Protein AF-A0A9E3K6R6-F1 (afdb_monomer_lite)

pLDDT: mean 87.04, std 13.28, range [46.56, 97.06]

Radius of gyration: 20.6 Å; chains: 1; bounding box: 33×49×64 Å

Structure (mmCIF, N/CA/C/O backbone):
data_AF-A0A9E3K6R6-F1
#
_entry.id   AF-A0A9E3K6R6-F1
#
loop_
_atom_site.group_PDB
_atom_site.id
_atom_site.type_symbol
_atom_site.label_atom_id
_atom_site.label_alt_id
_atom_site.label_comp_id
_atom_site.label_asym_id
_atom_site.label_entity_id
_atom_site.label_seq_id
_atom_site.pdbx_PDB_ins_code
_atom_site.Cartn_x
_atom_site.Cartn_y
_atom_site.Cartn_z
_atom_site.occupancy
_atom_site.B_iso_or_equiv
_atom_site.auth_seq_id
_atom_site.auth_comp_id
_atom_site.auth_asym_id
_atom_site.auth_atom_id
_atom_site.pdbx_PDB_model_num
ATOM 1 N N . LEU A 1 1 ? 10.003 2.976 -7.810 1.00 60.22 1 LEU A N 1
ATOM 2 C CA . LEU A 1 1 ? 8.873 2.953 -6.842 1.00 60.22 1 LEU A CA 1
ATOM 3 C C . LEU A 1 1 ? 8.741 1.527 -6.305 1.00 60.22 1 LEU A C 1
ATOM 5 O O . LEU A 1 1 ? 7.992 0.747 -6.867 1.00 60.22 1 LEU A O 1
ATOM 9 N N . HIS A 1 2 ? 9.537 1.153 -5.296 1.00 71.81 2 HIS A N 1
ATOM 10 C CA . HIS A 1 2 ? 9.655 -0.260 -4.868 1.00 71.81 2 HIS A CA 1
ATOM 11 C C . HIS A 1 2 ? 9.383 -0.490 -3.378 1.00 71.81 2 HIS A C 1
ATOM 13 O O . HIS A 1 2 ? 9.369 -1.624 -2.916 1.00 71.81 2 HIS A O 1
ATOM 19 N N . SER A 1 3 ? 9.137 0.579 -2.618 1.00 88.88 3 SER A N 1
ATOM 20 C CA . SER A 1 3 ? 8.799 0.479 -1.201 1.00 88.88 3 SER A CA 1
ATOM 21 C C . SER A 1 3 ? 7.284 0.310 -1.028 1.00 88.88 3 SER A C 1
ATOM 23 O O . SER A 1 3 ? 6.529 1.124 -1.578 1.00 88.88 3 SER A O 1
ATOM 25 N N . PRO A 1 4 ? 6.815 -0.665 -0.229 1.00 93.56 4 PRO A N 1
ATOM 26 C CA . PRO A 1 4 ? 5.389 -0.848 0.018 1.00 93.56 4 PRO A CA 1
ATOM 27 C C . PRO A 1 4 ? 4.823 0.340 0.809 1.00 93.56 4 PRO A C 1
ATOM 29 O O . PRO A 1 4 ? 3.693 0.755 0.579 1.00 93.56 4 PRO A O 1
ATOM 32 N N . PHE A 1 5 ? 5.639 0.966 1.662 1.00 95.00 5 PHE A N 1
ATOM 33 C CA . PHE A 1 5 ? 5.289 2.158 2.439 1.00 95.00 5 PHE A CA 1
ATOM 34 C C . PHE A 1 5 ? 5.016 3.371 1.542 1.00 95.00 5 PHE A C 1
ATOM 36 O O . PHE A 1 5 ? 3.971 4.009 1.631 1.00 95.00 5 PHE A O 1
ATOM 43 N N . GLY A 1 6 ? 5.927 3.656 0.609 1.00 93.00 6 GLY A N 1
ATOM 44 C CA . GLY A 1 6 ? 5.733 4.756 -0.337 1.00 93.00 6 GLY A CA 1
ATOM 45 C C . GLY A 1 6 ? 4.550 4.501 -1.271 1.00 93.00 6 GLY A C 1
ATOM 46 O O . GLY A 1 6 ? 3.771 5.407 -1.552 1.00 93.00 6 GLY A O 1
ATOM 47 N N . THR A 1 7 ? 4.378 3.253 -1.711 1.00 94.00 7 THR A N 1
ATOM 48 C CA . THR A 1 7 ? 3.307 2.883 -2.646 1.00 94.00 7 THR A CA 1
ATOM 49 C C . THR A 1 7 ? 1.930 2.960 -1.987 1.00 94.00 7 THR A C 1
ATOM 51 O O . THR A 1 7 ? 0.985 3.451 -2.605 1.00 94.00 7 THR A O 1
ATOM 54 N N . VAL A 1 8 ? 1.803 2.560 -0.714 1.00 95.88 8 VAL A N 1
ATOM 55 C CA . VAL A 1 8 ? 0.530 2.698 0.004 1.00 95.88 8 VAL A CA 1
ATOM 56 C C . VAL A 1 8 ? 0.166 4.171 0.215 1.00 95.88 8 VAL A C 1
ATOM 58 O O . VAL A 1 8 ? -0.990 4.527 0.009 1.00 95.88 8 VAL A O 1
ATOM 61 N N . ILE A 1 9 ? 1.130 5.052 0.509 1.00 94.75 9 ILE A N 1
ATOM 62 C CA . ILE A 1 9 ? 0.885 6.505 0.578 1.00 94.75 9 ILE A CA 1
ATOM 63 C C . ILE A 1 9 ? 0.487 7.047 -0.797 1.00 94.75 9 ILE A C 1
ATOM 65 O O . ILE A 1 9 ? -0.503 7.760 -0.910 1.00 94.75 9 ILE A O 1
ATOM 69 N N . LEU A 1 10 ? 1.191 6.662 -1.863 1.00 94.62 10 LEU A N 1
ATOM 70 C CA . LEU A 1 10 ? 0.873 7.106 -3.223 1.00 94.62 10 LEU A CA 1
ATOM 71 C C . LEU A 1 10 ? -0.548 6.704 -3.655 1.00 94.62 10 LEU A C 1
ATOM 73 O O . LEU A 1 10 ? -1.159 7.386 -4.476 1.00 94.62 10 LEU A O 1
ATOM 77 N N . SER A 1 11 ? -1.112 5.643 -3.071 1.00 95.06 11 SER A N 1
ATOM 78 C CA . SER A 1 11 ? -2.498 5.242 -3.326 1.00 95.06 11 SER A CA 1
ATOM 79 C C . SER A 1 11 ? -3.530 6.286 -2.867 1.00 95.06 11 SER A C 1
ATOM 81 O O . SER A 1 11 ? -4.632 6.318 -3.411 1.00 95.06 11 SER A O 1
ATOM 83 N N . THR A 1 12 ? -3.193 7.203 -1.955 1.00 93.25 12 THR A N 1
ATOM 84 C CA . THR A 1 12 ? -4.097 8.300 -1.554 1.00 93.25 12 THR A CA 1
ATOM 85 C C . THR A 1 12 ? -4.053 9.490 -2.513 1.00 93.25 12 THR A C 1
ATOM 87 O O . THR A 1 12 ? -4.923 10.360 -2.469 1.00 93.25 12 THR A O 1
ATOM 90 N N . VAL A 1 13 ? -3.069 9.526 -3.414 1.00 93.38 13 VAL A N 1
ATOM 91 C CA . VAL A 1 13 ? -2.852 10.639 -4.338 1.00 93.38 13 VAL A CA 1
ATOM 92 C C . VAL A 1 13 ? -3.789 10.517 -5.552 1.00 93.38 13 VAL A C 1
ATOM 94 O O . VAL A 1 13 ? -3.904 9.432 -6.137 1.00 93.38 13 VAL A O 1
ATOM 97 N N . PRO A 1 14 ? -4.447 11.612 -5.988 1.00 94.12 14 PRO A N 1
ATOM 98 C CA . PRO A 1 14 ? -5.305 11.597 -7.171 1.00 94.12 14 PRO A CA 1
ATOM 99 C C . PRO A 1 14 ? -4.563 11.168 -8.441 1.00 94.12 14 PRO A C 1
ATOM 101 O O . PRO A 1 14 ? -3.421 11.569 -8.671 1.00 94.12 14 PRO A O 1
ATOM 104 N N . ARG A 1 15 ? -5.241 10.416 -9.318 1.00 94.81 15 ARG A N 1
ATOM 105 C CA . ARG A 1 15 ? -4.668 9.839 -10.552 1.00 94.81 15 ARG A CA 1
ATOM 106 C C . ARG A 1 15 ? -3.932 10.866 -11.423 1.00 94.81 15 ARG A C 1
ATOM 108 O O . ARG A 1 15 ? -2.838 10.585 -11.904 1.00 94.81 15 ARG A O 1
ATOM 115 N N . GLU A 1 16 ? -4.484 12.070 -11.567 1.00 95.44 16 GLU A N 1
ATOM 116 C CA . GLU A 1 16 ? -3.856 13.162 -12.327 1.00 95.44 16 GLU A CA 1
ATOM 117 C C . GLU A 1 16 ? -2.540 13.653 -11.710 1.00 95.44 16 GLU A C 1
ATOM 119 O O . GLU A 1 16 ? -1.590 13.976 -12.422 1.00 95.44 16 GLU A O 1
ATOM 124 N N . GLN A 1 17 ? -2.451 13.678 -10.379 1.00 95.69 17 GLN A N 1
ATOM 125 C CA . GLN A 1 17 ? -1.218 14.042 -9.683 1.00 95.69 17 GLN A CA 1
ATOM 126 C C . GLN A 1 17 ? -0.181 12.919 -9.789 1.00 95.69 17 GLN A C 1
ATOM 128 O O . GLN A 1 17 ? 0.979 13.199 -10.084 1.00 95.69 17 GLN A O 1
ATOM 133 N N . VAL A 1 18 ? -0.600 11.653 -9.661 1.00 95.31 18 VAL A N 1
ATOM 134 C CA . VAL A 1 18 ? 0.278 10.491 -9.891 1.00 95.31 18 VAL A CA 1
ATOM 135 C C . VAL A 1 18 ? 0.874 10.532 -11.299 1.00 95.31 18 VAL A C 1
ATOM 137 O O . VAL A 1 18 ? 2.078 10.345 -11.454 1.00 95.31 18 VAL A O 1
ATOM 140 N N . ARG A 1 19 ? 0.074 10.853 -12.326 1.00 95.56 19 ARG A N 1
ATOM 141 C CA . ARG A 1 19 ? 0.557 10.980 -13.711 1.00 95.56 19 ARG A CA 1
ATOM 142 C C . ARG A 1 19 ? 1.674 12.018 -13.838 1.00 95.56 19 ARG A C 1
ATOM 144 O O . ARG A 1 19 ? 2.703 11.735 -14.447 1.00 95.56 19 ARG A O 1
ATOM 151 N N . LYS A 1 20 ? 1.498 13.198 -13.233 1.00 95.56 20 LYS A N 1
ATOM 152 C CA . LYS A 1 20 ? 2.521 14.260 -13.220 1.00 95.56 20 LYS A CA 1
ATOM 153 C C . LYS A 1 20 ? 3.796 13.814 -12.501 1.00 95.56 20 LYS A C 1
ATOM 155 O O . LYS A 1 20 ? 4.890 14.067 -13.003 1.00 95.56 20 LYS A O 1
ATOM 160 N N . LEU A 1 21 ? 3.658 13.130 -11.363 1.00 93.81 21 LEU A N 1
ATOM 161 C CA . LEU A 1 21 ? 4.791 12.601 -10.598 1.00 93.81 21 LEU A CA 1
ATOM 162 C C . LEU A 1 21 ? 5.582 11.567 -11.403 1.00 93.81 21 LEU A C 1
ATOM 164 O O . LEU A 1 21 ? 6.801 11.677 -11.488 1.00 93.81 21 LEU A O 1
ATOM 168 N N . VAL A 1 22 ? 4.900 10.608 -12.035 1.00 93.88 22 VAL A N 1
ATOM 169 C CA . VAL A 1 22 ? 5.541 9.585 -12.877 1.00 93.88 22 VAL A CA 1
ATOM 170 C C . VAL A 1 22 ? 6.251 10.221 -14.065 1.00 93.88 22 VAL A C 1
ATOM 172 O O . VAL A 1 22 ? 7.390 9.867 -14.352 1.00 93.88 22 VAL A O 1
ATOM 175 N N . HIS A 1 23 ? 5.615 11.183 -14.737 1.00 94.44 23 HIS A N 1
ATOM 176 C CA . HIS A 1 23 ? 6.231 11.871 -15.868 1.00 94.44 23 HIS A CA 1
ATOM 177 C C . HIS A 1 23 ? 7.532 12.578 -15.468 1.00 94.44 23 HIS A C 1
ATOM 179 O O . HIS A 1 23 ? 8.556 12.390 -16.122 1.00 94.44 23 HIS A O 1
ATOM 185 N N . ARG A 1 24 ? 7.511 13.326 -14.358 1.00 94.12 24 ARG A N 1
ATOM 186 C CA . ARG A 1 24 ? 8.701 13.994 -13.820 1.00 94.12 24 ARG A CA 1
ATOM 187 C C . ARG A 1 24 ? 9.785 12.992 -13.412 1.00 94.12 24 ARG A C 1
ATOM 189 O O . ARG A 1 24 ? 10.930 13.152 -13.813 1.00 94.12 24 ARG A O 1
ATOM 196 N N . LEU A 1 25 ? 9.420 11.941 -12.676 1.00 90.94 25 LEU A N 1
ATOM 197 C CA . LEU A 1 25 ? 10.357 10.902 -12.234 1.00 90.94 25 LEU A CA 1
ATOM 198 C C . LEU A 1 25 ? 11.037 10.216 -13.428 1.00 90.94 25 LEU A C 1
ATOM 200 O O . LEU A 1 25 ? 12.249 10.025 -13.431 1.00 90.94 25 LEU A O 1
ATOM 204 N N . ASN A 1 26 ? 10.271 9.886 -14.468 1.00 93.88 26 ASN A N 1
ATOM 205 C CA . ASN A 1 26 ? 10.792 9.222 -15.660 1.00 93.88 26 ASN A CA 1
ATOM 206 C C . ASN A 1 26 ? 11.707 10.118 -16.502 1.00 93.88 26 ASN A C 1
ATOM 208 O O . ASN A 1 26 ? 12.590 9.590 -17.177 1.00 93.88 26 ASN A O 1
ATOM 212 N N . ALA A 1 27 ? 11.506 11.439 -16.477 1.00 94.12 27 ALA A N 1
ATOM 213 C CA . ALA A 1 27 ? 12.378 12.393 -17.161 1.00 94.12 27 ALA A CA 1
ATOM 214 C C . ALA A 1 27 ? 13.785 12.444 -16.535 1.00 94.12 27 ALA A C 1
ATOM 216 O O . ALA A 1 27 ? 14.761 12.663 -17.246 1.00 94.12 27 ALA A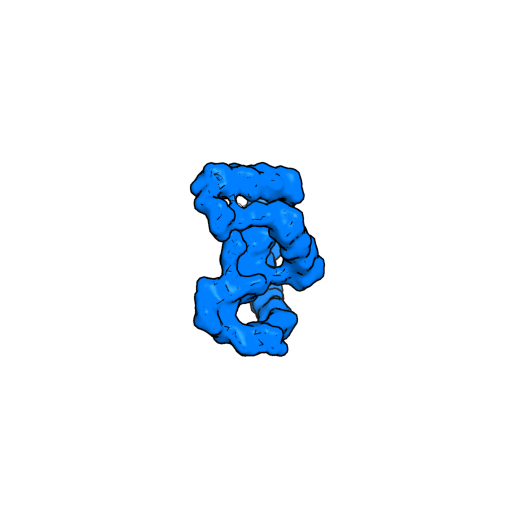 O 1
ATOM 217 N N . GLU A 1 28 ? 13.883 12.198 -15.226 1.00 92.19 28 GLU A N 1
ATOM 218 C CA . GLU A 1 28 ? 15.134 12.193 -14.454 1.00 92.19 28 GLU A CA 1
ATOM 219 C C . GLU A 1 28 ? 15.766 10.785 -14.344 1.00 92.19 28 GLU A C 1
ATOM 221 O O . GLU A 1 28 ? 16.867 10.638 -13.817 1.00 92.19 28 GLU A O 1
ATOM 226 N N . SER A 1 29 ? 15.089 9.739 -14.838 1.00 91.12 29 SER A N 1
ATOM 227 C CA . SER A 1 29 ? 15.489 8.334 -14.660 1.00 91.12 29 SER A CA 1
ATOM 228 C C . SER A 1 29 ? 16.115 7.712 -15.911 1.00 91.12 29 SER A C 1
ATOM 230 O O . SER A 1 29 ? 15.689 7.964 -17.045 1.00 91.12 29 SER A O 1
ATOM 232 N N . ALA A 1 30 ? 17.074 6.805 -15.691 1.00 91.81 30 ALA A N 1
ATOM 233 C CA . ALA A 1 30 ? 17.574 5.901 -16.725 1.00 91.81 30 ALA A CA 1
ATOM 234 C C . ALA A 1 30 ? 16.426 5.046 -17.308 1.00 91.81 30 ALA A C 1
ATOM 236 O O . ALA A 1 30 ? 15.473 4.754 -16.575 1.00 91.81 30 ALA A O 1
ATOM 237 N N . PRO A 1 31 ? 16.477 4.648 -18.595 1.00 88.56 31 PRO A N 1
ATOM 238 C CA . PRO A 1 31 ? 15.402 3.901 -19.253 1.00 88.56 31 PRO A CA 1
ATOM 239 C C . PRO A 1 31 ? 14.912 2.672 -18.477 1.00 88.56 31 PRO A C 1
ATOM 241 O O . PRO A 1 31 ? 13.710 2.429 -18.426 1.00 88.56 31 PRO A O 1
ATOM 244 N N . GLU A 1 32 ? 15.822 1.955 -17.824 1.00 89.12 32 GLU A N 1
ATOM 245 C CA . GLU A 1 32 ? 15.573 0.717 -17.079 1.00 89.12 32 GLU A CA 1
ATOM 246 C C . GLU A 1 32 ? 14.856 0.962 -15.742 1.00 89.12 32 GLU A C 1
ATOM 248 O O . GLU A 1 32 ? 14.233 0.059 -15.191 1.00 89.12 32 GLU A O 1
ATOM 253 N N . ALA A 1 33 ? 14.931 2.188 -15.218 1.00 86.12 33 ALA A N 1
ATOM 254 C CA . ALA A 1 33 ? 14.306 2.599 -13.962 1.00 86.12 33 ALA A CA 1
ATOM 255 C C . ALA A 1 33 ? 12.964 3.326 -14.168 1.00 86.12 33 ALA A C 1
ATOM 257 O O . ALA A 1 33 ? 12.340 3.766 -13.197 1.00 86.12 33 ALA A O 1
ATOM 258 N N . ARG A 1 34 ? 12.515 3.486 -15.421 1.00 90.94 34 ARG A N 1
ATOM 259 C CA . ARG A 1 34 ? 11.260 4.175 -15.735 1.00 90.94 34 ARG A CA 1
ATOM 260 C C . ARG A 1 34 ? 10.058 3.357 -15.281 1.00 90.94 34 ARG A C 1
ATOM 262 O O . ARG A 1 34 ? 10.003 2.142 -15.428 1.00 90.94 34 ARG A O 1
ATOM 269 N N . VAL A 1 35 ? 9.059 4.060 -14.764 1.00 89.94 35 VAL A N 1
ATOM 270 C CA . VAL A 1 35 ? 7.806 3.476 -14.288 1.00 89.94 35 VAL A CA 1
ATOM 271 C C . VAL A 1 35 ? 6.714 3.711 -15.323 1.00 89.94 35 VAL A C 1
ATOM 273 O O . VAL A 1 35 ? 6.446 4.851 -15.709 1.00 89.94 35 VAL A O 1
ATOM 276 N N . HIS A 1 36 ? 6.041 2.649 -15.755 1.00 92.56 36 HIS A N 1
ATOM 277 C CA . HIS A 1 36 ? 4.872 2.764 -16.621 1.00 92.56 36 HIS A CA 1
ATOM 278 C C . HIS A 1 36 ? 3.648 3.190 -15.806 1.00 92.56 36 HIS A C 1
ATOM 280 O O . HIS A 1 36 ? 3.286 2.566 -14.810 1.00 92.56 36 HIS A O 1
ATOM 286 N N . PHE A 1 37 ? 3.011 4.285 -16.225 1.00 93.62 37 PHE A N 1
ATOM 287 C CA . PHE A 1 37 ? 1.885 4.865 -15.494 1.00 93.62 37 PHE A CA 1
ATOM 288 C C . PHE A 1 37 ? 0.677 3.919 -15.413 1.00 93.62 37 PHE A C 1
ATOM 290 O O . PHE A 1 37 ? 0.057 3.828 -14.355 1.00 93.62 37 PHE A O 1
ATOM 297 N N . GLU A 1 38 ? 0.359 3.211 -16.500 1.00 94.94 38 GLU A N 1
ATOM 298 C CA . GLU A 1 38 ? -0.793 2.300 -16.534 1.00 94.94 38 GLU A CA 1
ATOM 299 C C . GLU A 1 38 ? -0.596 1.081 -15.620 1.00 94.94 38 GLU A C 1
ATOM 301 O O . GLU A 1 38 ? -1.519 0.689 -14.910 1.00 94.94 38 GLU A O 1
ATOM 306 N N . ASP A 1 39 ? 0.622 0.546 -15.527 1.00 93.88 39 ASP A N 1
ATOM 307 C CA . ASP A 1 39 ? 0.916 -0.551 -14.599 1.00 93.88 39 ASP A CA 1
ATOM 308 C C . ASP A 1 39 ? 0.842 -0.076 -13.145 1.00 93.88 39 ASP A C 1
ATOM 310 O O . ASP A 1 39 ? 0.237 -0.725 -12.288 1.00 93.88 39 ASP A O 1
ATOM 314 N N . LEU A 1 40 ? 1.412 1.104 -12.871 1.00 93.75 40 LEU A N 1
ATOM 315 C CA . LEU A 1 40 ? 1.401 1.686 -11.535 1.00 93.75 40 LEU A CA 1
ATOM 316 C C . LEU A 1 40 ? -0.027 1.923 -11.049 1.00 93.75 40 LEU A C 1
ATOM 318 O O . LEU A 1 40 ? -0.348 1.595 -9.912 1.00 93.75 40 LEU A O 1
ATOM 322 N N . ILE A 1 41 ? -0.887 2.510 -11.877 1.00 95.56 41 ILE A N 1
ATOM 323 C CA . ILE A 1 41 ? -2.225 2.883 -11.424 1.00 95.56 41 ILE A CA 1
ATOM 324 C C . ILE A 1 41 ? -3.120 1.663 -11.192 1.00 95.56 41 ILE A C 1
ATOM 326 O O . ILE A 1 41 ? -3.883 1.676 -10.229 1.00 95.56 41 ILE A O 1
ATOM 330 N N . ILE A 1 42 ? -2.959 0.590 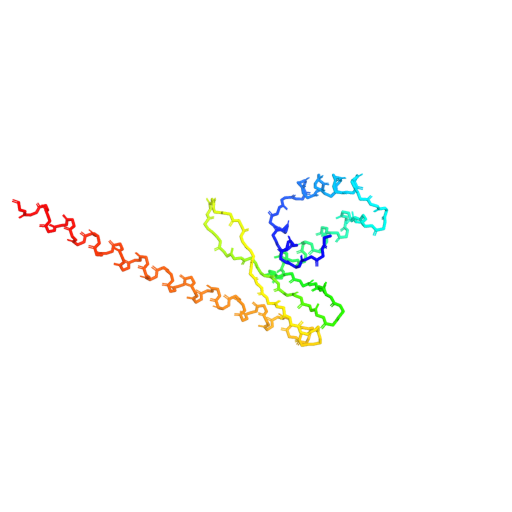-11.979 1.00 95.62 42 ILE A N 1
ATOM 331 C CA . ILE A 1 42 ? -3.605 -0.705 -11.720 1.00 95.62 42 ILE A CA 1
ATOM 332 C C . ILE A 1 42 ? -3.194 -1.232 -10.340 1.00 95.62 42 ILE A C 1
ATOM 334 O O . ILE A 1 42 ? -4.041 -1.690 -9.573 1.00 95.62 42 ILE A O 1
ATOM 338 N N . GLU A 1 43 ? -1.908 -1.148 -9.994 1.00 94.31 43 GLU A N 1
ATOM 339 C CA . GLU A 1 43 ? -1.434 -1.574 -8.676 1.00 94.31 43 GLU A CA 1
ATOM 340 C C . GLU A 1 43 ? -1.969 -0.677 -7.551 1.00 94.31 43 GLU A C 1
ATOM 342 O O . GLU A 1 43 ? -2.417 -1.179 -6.519 1.00 94.31 43 GLU A O 1
ATOM 347 N N . LEU A 1 44 ? -2.012 0.644 -7.750 1.00 95.94 44 LEU A N 1
ATOM 348 C CA . LEU A 1 44 ? -2.604 1.563 -6.773 1.00 95.94 44 LEU A CA 1
ATOM 349 C C . LEU A 1 44 ? -4.102 1.297 -6.562 1.00 95.94 44 LEU A C 1
ATOM 351 O O . LEU A 1 44 ? -4.570 1.372 -5.427 1.00 95.94 44 LEU A O 1
ATOM 355 N N . ASP A 1 45 ? -4.849 0.953 -7.612 1.00 96.12 45 ASP A N 1
ATOM 356 C CA . ASP A 1 45 ? -6.269 0.598 -7.511 1.00 96.12 45 ASP A CA 1
ATOM 357 C C . ASP A 1 45 ? -6.474 -0.706 -6.724 1.00 96.12 45 ASP A C 1
ATOM 359 O O . ASP A 1 45 ? -7.337 -0.770 -5.843 1.00 96.12 45 ASP A O 1
ATOM 363 N N . LYS A 1 46 ? -5.615 -1.714 -6.932 1.00 95.62 46 LYS A N 1
ATOM 364 C CA . LYS A 1 46 ? -5.602 -2.929 -6.098 1.00 95.62 46 LYS A CA 1
ATOM 365 C C . LYS A 1 46 ? -5.313 -2.600 -4.637 1.00 95.62 46 LYS A C 1
ATOM 367 O O . LYS A 1 46 ? -6.010 -3.097 -3.754 1.00 95.62 46 LYS A O 1
ATOM 372 N N . ILE A 1 47 ? -4.325 -1.742 -4.375 1.00 96.06 47 ILE A N 1
ATOM 373 C CA . ILE A 1 47 ? -3.969 -1.298 -3.020 1.00 96.06 47 ILE A CA 1
ATOM 374 C C . ILE A 1 47 ? -5.146 -0.587 -2.348 1.00 96.06 47 ILE A C 1
ATOM 376 O O . ILE A 1 47 ? -5.444 -0.895 -1.195 1.00 96.06 47 ILE A O 1
ATOM 380 N N . ARG A 1 48 ? -5.855 0.302 -3.058 1.00 94.62 48 ARG A N 1
ATOM 381 C CA . ARG A 1 48 ? -7.069 0.969 -2.550 1.00 94.62 48 ARG A CA 1
ATOM 382 C C . ARG A 1 48 ? -8.157 -0.038 -2.191 1.00 94.62 48 ARG A C 1
ATOM 384 O O . ARG A 1 48 ? -8.769 0.087 -1.136 1.00 94.62 48 ARG A O 1
ATOM 391 N N . SER A 1 49 ? -8.361 -1.049 -3.036 1.00 95.06 49 SER A N 1
ATOM 392 C CA . SER A 1 49 ? -9.373 -2.084 -2.815 1.00 95.06 49 SER A CA 1
ATOM 393 C C . SER A 1 49 ? -9.047 -2.994 -1.628 1.00 95.06 49 SER A C 1
ATOM 395 O O . SER A 1 49 ? -9.937 -3.301 -0.839 1.00 95.06 49 SER A O 1
ATOM 397 N N . ARG A 1 50 ? -7.797 -3.459 -1.495 1.00 94.94 50 ARG A N 1
ATOM 398 C CA . ARG A 1 50 ? -7.400 -4.411 -0.435 1.00 94.94 50 ARG A CA 1
ATOM 399 C C . ARG A 1 50 ? -6.965 -3.732 0.864 1.00 94.94 50 ARG A C 1
ATOM 401 O O . ARG A 1 50 ? -6.949 -4.357 1.925 1.00 94.94 50 ARG A O 1
ATOM 408 N N . GLY A 1 51 ? -6.594 -2.454 0.793 1.00 95.00 51 GLY A N 1
ATOM 409 C CA . GLY A 1 51 ? -6.175 -1.611 1.912 1.00 95.00 51 GLY A CA 1
ATOM 410 C C . GLY A 1 51 ? -4.757 -1.877 2.436 1.00 95.00 51 GLY A C 1
ATOM 411 O O . GLY A 1 51 ? -4.491 -1.584 3.603 1.00 95.00 51 GLY A O 1
ATOM 412 N N . TYR A 1 52 ? -3.881 -2.501 1.645 1.00 96.19 52 TYR A N 1
ATOM 413 C CA . TYR A 1 52 ? -2.453 -2.687 1.945 1.00 96.19 52 TYR A CA 1
ATOM 414 C C . TYR A 1 52 ? -1.628 -2.761 0.657 1.00 96.19 52 TYR A C 1
ATOM 416 O O . TYR A 1 52 ? -2.154 -3.075 -0.412 1.00 96.19 52 TYR A O 1
ATOM 424 N N . ALA A 1 53 ? -0.333 -2.486 0.772 1.00 95.88 53 ALA A N 1
ATOM 425 C CA . ALA A 1 53 ? 0.664 -2.699 -0.268 1.00 95.88 53 ALA A CA 1
ATOM 426 C C . ALA A 1 53 ? 1.634 -3.807 0.144 1.00 95.88 53 ALA A C 1
ATOM 428 O O . ALA A 1 53 ? 1.955 -3.945 1.326 1.00 95.88 53 ALA A O 1
ATOM 429 N N . LEU A 1 54 ? 2.112 -4.557 -0.845 1.00 94.38 54 LEU A N 1
ATOM 430 C CA . LEU A 1 54 ? 3.095 -5.621 -0.697 1.00 94.38 54 LEU A CA 1
ATOM 431 C C . LEU A 1 54 ? 4.184 -5.415 -1.748 1.00 94.38 54 LEU A C 1
ATOM 433 O O . LEU A 1 54 ? 3.868 -5.237 -2.924 1.00 94.38 54 LEU A O 1
ATOM 437 N N . SER A 1 55 ? 5.449 -5.457 -1.346 1.00 93.00 55 SER A N 1
ATOM 438 C CA . SER A 1 55 ? 6.552 -5.547 -2.302 1.00 93.00 55 SER A CA 1
ATOM 439 C C . SER A 1 55 ? 7.777 -6.217 -1.694 1.00 93.00 55 SER A C 1
ATOM 441 O O . SER A 1 55 ? 7.990 -6.196 -0.479 1.00 93.00 55 SER A O 1
ATOM 443 N N . GLU A 1 56 ? 8.590 -6.812 -2.561 1.00 92.69 56 GLU A N 1
ATOM 444 C CA . GLU A 1 56 ? 9.917 -7.291 -2.198 1.00 92.69 56 GLU A CA 1
ATOM 445 C C . GLU A 1 56 ? 10.866 -6.096 -2.034 1.00 92.69 56 GLU A C 1
ATOM 447 O O . GLU A 1 56 ? 10.933 -5.210 -2.887 1.00 92.69 56 GLU A O 1
ATOM 452 N N . LEU A 1 57 ? 11.563 -6.051 -0.900 1.00 91.44 57 LEU A N 1
ATOM 453 C CA . LEU A 1 57 ? 12.509 -4.989 -0.547 1.00 91.44 57 LEU A CA 1
ATOM 454 C C . LEU A 1 57 ? 13.952 -5.393 -0.866 1.00 91.44 57 LEU A C 1
ATOM 456 O O . LEU A 1 57 ? 14.775 -4.544 -1.196 1.00 91.44 57 LEU A O 1
ATOM 460 N N . ALA A 1 58 ? 14.243 -6.686 -0.742 1.00 91.25 58 ALA A N 1
ATOM 461 C CA . ALA A 1 58 ? 15.507 -7.328 -1.074 1.00 91.25 58 ALA A CA 1
ATOM 462 C C . ALA A 1 58 ? 15.242 -8.822 -1.335 1.00 91.25 58 ALA A C 1
ATOM 464 O O . ALA A 1 58 ? 14.212 -9.316 -0.874 1.00 91.25 58 ALA A O 1
ATOM 465 N N . PRO A 1 59 ? 16.151 -9.558 -2.002 1.00 93.81 59 PRO A N 1
ATOM 466 C CA . PRO A 1 59 ? 15.975 -10.987 -2.249 1.00 93.81 59 PRO A CA 1
ATOM 467 C C . PRO A 1 59 ? 15.601 -11.765 -0.979 1.00 93.81 59 PRO A C 1
ATOM 469 O O . PRO A 1 59 ? 16.370 -11.814 -0.018 1.00 93.81 59 PRO A O 1
ATOM 472 N N . GLY A 1 60 ? 14.402 -12.351 -0.970 1.00 94.62 60 GLY A N 1
ATOM 473 C CA . GLY A 1 60 ? 13.887 -13.138 0.159 1.00 94.62 60 GLY A CA 1
ATOM 474 C C . GLY A 1 60 ? 13.325 -12.319 1.329 1.00 94.62 60 GLY A C 1
ATOM 475 O O . GLY A 1 60 ? 12.918 -12.904 2.337 1.00 94.62 60 GLY A O 1
ATOM 476 N N . LEU A 1 61 ? 13.247 -10.991 1.205 1.00 94.44 61 LEU A N 1
ATOM 477 C CA . LEU A 1 61 ? 12.697 -10.086 2.210 1.00 94.44 61 LEU A CA 1
ATOM 478 C C . LEU A 1 61 ? 11.607 -9.194 1.610 1.00 94.44 61 LEU A C 1
ATOM 480 O O . LEU A 1 61 ? 11.863 -8.365 0.736 1.00 94.44 61 LEU A O 1
ATOM 484 N N . SER A 1 62 ? 10.393 -9.304 2.142 1.00 95.19 62 SER A N 1
ATOM 485 C CA . SER A 1 62 ? 9.242 -8.533 1.674 1.00 95.19 62 SER A CA 1
ATOM 486 C C . SER A 1 62 ? 8.655 -7.661 2.773 1.00 95.19 62 SER A C 1
ATOM 488 O O . SER A 1 62 ? 8.719 -7.981 3.964 1.00 95.19 62 SER A O 1
ATOM 490 N N . GLY A 1 63 ? 8.079 -6.537 2.360 1.00 95.38 63 GLY A N 1
ATOM 491 C CA . GLY A 1 63 ? 7.355 -5.627 3.232 1.00 95.38 63 GLY A CA 1
ATOM 492 C C . GLY A 1 63 ? 5.859 -5.628 2.941 1.00 95.38 63 GLY A C 1
ATOM 493 O O . GLY A 1 63 ? 5.436 -5.735 1.790 1.00 95.38 63 GLY A O 1
ATOM 494 N N . LEU A 1 64 ? 5.069 -5.448 3.995 1.00 96.38 64 LEU A N 1
ATOM 495 C CA . LEU A 1 64 ? 3.641 -5.158 3.922 1.00 96.38 64 LEU A CA 1
ATOM 496 C C . LEU A 1 64 ? 3.373 -3.841 4.629 1.00 96.38 64 LEU A C 1
ATOM 498 O O . LEU A 1 64 ? 3.806 -3.668 5.766 1.00 96.38 64 LEU A O 1
ATOM 502 N N . ALA A 1 65 ? 2.641 -2.937 3.985 1.00 97.06 65 ALA A N 1
ATOM 503 C CA . ALA A 1 65 ? 2.310 -1.631 4.544 1.00 97.06 65 ALA A CA 1
ATOM 504 C C . ALA A 1 65 ? 0.816 -1.319 4.427 1.00 97.06 65 ALA A C 1
ATOM 506 O O . ALA A 1 65 ? 0.175 -1.634 3.427 1.00 97.06 65 ALA A O 1
ATOM 507 N N . VAL A 1 66 ? 0.277 -0.650 5.442 1.00 96.81 66 VAL A N 1
ATOM 508 C CA . VAL A 1 66 ? -1.091 -0.122 5.496 1.00 96.81 66 VAL A CA 1
ATOM 509 C C . VAL A 1 66 ? -1.057 1.377 5.776 1.00 96.81 66 VAL A C 1
ATOM 511 O O . VAL A 1 66 ? -0.092 1.901 6.340 1.00 96.81 66 VAL A O 1
ATOM 514 N N . LEU A 1 67 ? -2.134 2.073 5.416 1.00 95.56 67 LEU A N 1
ATOM 515 C CA . LEU A 1 67 ? -2.329 3.463 5.819 1.00 95.56 67 LEU A CA 1
ATOM 516 C C . LEU A 1 67 ? -2.665 3.534 7.305 1.00 95.56 67 LEU A C 1
ATOM 518 O O . LEU A 1 67 ? -3.530 2.807 7.798 1.00 95.56 67 LEU A O 1
ATOM 522 N N . LEU A 1 68 ? -2.008 4.449 8.009 1.00 93.50 68 LEU A N 1
ATOM 523 C CA . LEU A 1 68 ? -2.417 4.831 9.348 1.00 93.50 68 LEU A CA 1
ATOM 524 C C . LEU A 1 68 ? -3.613 5.792 9.219 1.00 93.50 68 LEU A C 1
ATOM 526 O O . LEU A 1 68 ? -3.492 6.792 8.509 1.00 93.50 68 LEU A O 1
ATOM 530 N N . PRO A 1 69 ? -4.765 5.531 9.863 1.00 87.94 69 PRO A N 1
ATOM 531 C CA . PRO A 1 69 ? -5.903 6.438 9.786 1.00 87.94 69 PRO A CA 1
ATOM 532 C C . PRO A 1 69 ? -5.590 7.768 10.479 1.00 87.94 69 PRO A C 1
ATOM 534 O O . PRO A 1 69 ? -5.314 7.793 11.682 1.00 87.94 69 PRO A O 1
ATOM 537 N N . GLN A 1 70 ? -5.668 8.861 9.724 1.00 83.94 70 GLN A N 1
ATOM 538 C CA . GLN A 1 70 ? -5.351 10.214 10.179 1.00 83.94 70 GLN A CA 1
ATOM 539 C C . GLN A 1 70 ? -6.597 11.102 10.267 1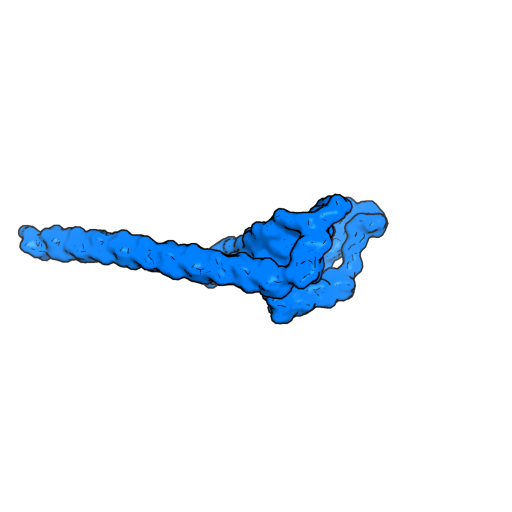.00 83.94 70 GLN A C 1
ATOM 541 O O . GLN A 1 70 ? -7.665 10.753 9.758 1.00 83.94 70 GLN A O 1
ATOM 546 N N . ARG A 1 71 ? -6.471 12.237 10.967 1.00 78.38 71 ARG A N 1
ATOM 547 C CA . ARG A 1 71 ? -7.492 13.298 10.967 1.00 78.38 71 ARG A CA 1
ATOM 548 C C . ARG A 1 71 ? -7.476 14.060 9.639 1.00 78.38 71 ARG A C 1
ATOM 550 O O . ARG A 1 71 ? -6.522 13.966 8.872 1.00 78.38 71 ARG A O 1
ATOM 557 N N . TYR A 1 72 ? -8.563 14.781 9.380 1.00 63.75 72 TYR A N 1
ATOM 558 C CA . TYR A 1 72 ? -8.823 15.507 8.138 1.00 63.75 72 TYR A CA 1
ATOM 559 C C . TYR A 1 72 ? -7.985 16.800 8.061 1.00 63.75 72 TYR A C 1
ATOM 561 O O . TYR A 1 72 ? -8.539 17.885 8.139 1.00 63.75 72 TYR A O 1
ATOM 569 N N . ASP A 1 73 ? -6.658 16.670 8.006 1.00 75.81 73 ASP A N 1
ATOM 570 C CA . ASP A 1 73 ? -5.640 17.747 7.955 1.00 75.81 73 ASP A CA 1
A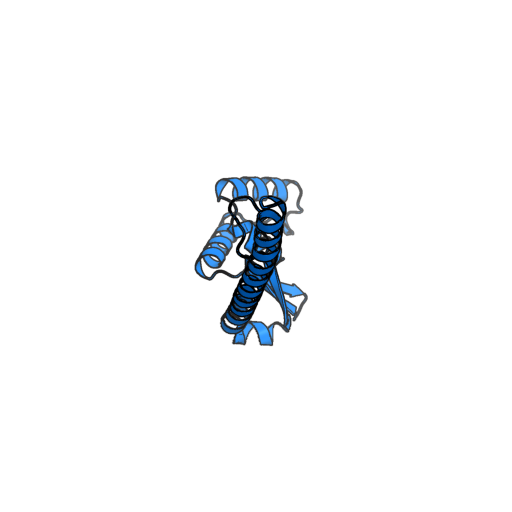TOM 571 C C . ASP A 1 73 ? -4.229 17.232 8.297 1.00 75.81 73 ASP A C 1
ATOM 573 O O . ASP A 1 73 ? -3.234 17.888 7.993 1.00 75.81 73 ASP A O 1
ATOM 577 N N . ALA A 1 74 ? -4.128 16.062 8.928 1.00 82.94 74 ALA A N 1
ATOM 578 C CA . ALA A 1 74 ? -2.855 15.479 9.316 1.00 82.94 74 ALA A CA 1
ATOM 579 C C . ALA A 1 74 ? -2.128 14.815 8.135 1.00 82.94 74 ALA A C 1
ATOM 581 O O . ALA A 1 74 ? -2.738 14.279 7.207 1.00 82.94 74 ALA A O 1
ATOM 582 N N . GLU A 1 75 ? -0.797 14.820 8.206 1.00 86.75 75 GLU A N 1
ATOM 583 C CA . GLU A 1 75 ? 0.064 14.164 7.226 1.00 86.75 75 GLU A CA 1
ATOM 584 C C . GLU A 1 75 ? -0.237 12.660 7.145 1.00 86.75 75 GLU A C 1
ATOM 586 O O . GLU A 1 75 ? -0.328 11.967 8.163 1.00 86.75 75 GLU A O 1
ATOM 591 N N . GLN A 1 76 ? -0.394 12.143 5.922 1.00 91.44 76 GLN A N 1
ATOM 592 C CA . GLN A 1 76 ? -0.702 10.735 5.705 1.00 91.44 76 GLN A CA 1
ATOM 593 C C . GLN A 1 76 ? 0.515 9.867 6.027 1.00 91.44 76 GLN A C 1
ATOM 595 O O . GLN A 1 76 ? 1.526 9.896 5.330 1.00 91.44 76 GLN A O 1
ATOM 600 N N . LEU A 1 77 ? 0.370 9.018 7.041 1.00 93.44 77 LEU A N 1
ATOM 601 C CA . LEU A 1 77 ? 1.401 8.066 7.438 1.00 93.44 77 LEU A CA 1
ATOM 602 C C . LEU A 1 77 ? 1.059 6.651 6.971 1.00 93.44 77 LEU A C 1
ATOM 604 O O . LEU A 1 77 ? -0.111 6.283 6.820 1.00 93.44 77 LEU A O 1
ATOM 608 N N . SER A 1 78 ? 2.098 5.842 6.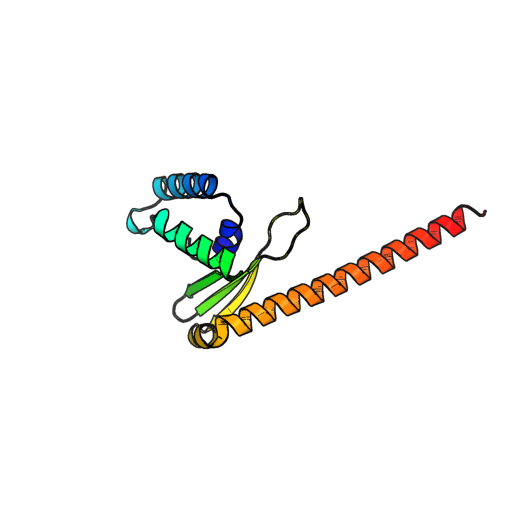797 1.00 94.75 78 SER A N 1
ATOM 609 C CA . SER A 1 78 ? 1.995 4.397 6.600 1.00 94.75 78 SER A CA 1
ATOM 610 C C . SER A 1 78 ? 2.768 3.660 7.681 1.00 94.75 78 SER A C 1
ATOM 612 O O . SER A 1 78 ? 3.840 4.109 8.083 1.00 94.75 78 SER A O 1
ATOM 614 N N . ILE A 1 79 ? 2.265 2.503 8.091 1.00 94.94 79 ILE A N 1
ATOM 615 C CA . ILE A 1 79 ? 2.963 1.581 8.987 1.00 94.94 79 ILE A CA 1
ATOM 616 C C . ILE A 1 79 ? 2.892 0.176 8.405 1.00 94.94 79 ILE A C 1
ATOM 618 O O . ILE A 1 79 ? 1.994 -0.149 7.630 1.00 94.94 79 ILE A O 1
ATOM 622 N N . GLY A 1 80 ? 3.856 -0.659 8.752 1.00 93.62 80 GLY A N 1
ATOM 623 C CA . GLY A 1 80 ? 3.998 -1.961 8.142 1.00 93.62 80 GLY A CA 1
ATOM 624 C C . GLY A 1 80 ? 5.020 -2.822 8.850 1.00 93.62 80 GLY A C 1
ATOM 625 O O . GLY A 1 80 ? 5.614 -2.423 9.850 1.00 93.62 80 GLY A O 1
ATOM 626 N N . LEU A 1 81 ? 5.216 -4.006 8.296 1.00 94.38 81 LEU A N 1
ATOM 627 C CA . LEU A 1 81 ? 6.168 -4.994 8.773 1.00 94.38 81 LEU A CA 1
ATOM 628 C C . LEU A 1 81 ? 7.037 -5.477 7.620 1.00 94.38 81 LEU A C 1
ATOM 630 O O . LEU A 1 81 ? 6.636 -5.432 6.458 1.00 94.38 81 LEU A O 1
ATOM 634 N N . ILE A 1 82 ? 8.235 -5.927 7.966 1.00 94.50 82 ILE A N 1
ATOM 635 C CA . ILE A 1 82 ? 9.209 -6.503 7.045 1.00 94.50 82 ILE A CA 1
ATOM 636 C C . ILE A 1 82 ? 9.514 -7.906 7.552 1.00 94.50 82 ILE A C 1
ATOM 638 O O . ILE A 1 82 ? 9.799 -8.089 8.736 1.00 94.50 82 ILE A O 1
ATOM 642 N N . CYS A 1 83 ? 9.418 -8.906 6.682 1.00 92.88 83 CYS A N 1
ATOM 643 C CA . CYS A 1 83 ? 9.638 -10.299 7.059 1.00 92.88 83 CYS A CA 1
ATOM 644 C C . CYS A 1 83 ? 10.055 -11.157 5.851 1.00 92.88 83 CYS A C 1
ATOM 646 O O . CYS A 1 83 ? 9.981 -10.683 4.713 1.00 92.88 83 CYS A O 1
ATOM 648 N N . PRO A 1 84 ? 10.529 -12.401 6.072 1.00 95.31 84 PRO A N 1
ATOM 649 C CA . PRO A 1 84 ? 10.896 -13.293 4.978 1.00 95.31 84 PRO A CA 1
ATOM 650 C C . PRO A 1 84 ? 9.752 -13.470 3.976 1.00 95.31 84 PRO A C 1
ATOM 652 O O . PRO A 1 84 ? 8.610 -13.693 4.387 1.00 95.31 84 PRO A O 1
ATOM 655 N N . THR A 1 85 ? 10.063 -13.392 2.681 1.00 94.38 85 THR A N 1
ATOM 656 C CA . THR A 1 85 ? 9.073 -13.387 1.591 1.00 94.38 85 THR A CA 1
ATOM 657 C C . THR A 1 85 ? 8.102 -14.561 1.681 1.00 94.38 85 THR A C 1
ATOM 659 O O . THR A 1 85 ? 6.893 -14.351 1.605 1.00 94.38 85 THR A O 1
ATOM 662 N N . ASP A 1 86 ? 8.604 -15.769 1.937 1.00 93.31 86 ASP A N 1
ATOM 663 C CA . ASP A 1 86 ? 7.774 -16.977 2.012 1.00 93.31 86 ASP A CA 1
ATOM 664 C C . ASP A 1 86 ? 6.742 -16.893 3.144 1.00 93.31 86 ASP A C 1
ATOM 666 O O . ASP A 1 86 ? 5.580 -17.250 2.979 1.00 93.31 86 ASP A O 1
ATOM 670 N N . ARG A 1 87 ? 7.132 -16.318 4.290 1.00 90.88 87 ARG A N 1
ATOM 671 C CA . ARG A 1 87 ? 6.224 -16.140 5.431 1.00 90.88 87 ARG A CA 1
ATOM 672 C C . ARG A 1 87 ? 5.128 -15.127 5.146 1.00 90.88 87 ARG A C 1
ATOM 674 O O . ARG A 1 87 ? 4.027 -15.273 5.673 1.00 90.88 87 ARG A O 1
ATOM 681 N N . LEU A 1 88 ? 5.447 -14.087 4.378 1.00 91.81 88 LEU A N 1
ATOM 682 C CA . LEU A 1 88 ? 4.495 -13.033 4.059 1.00 91.81 88 LEU A CA 1
ATOM 683 C C . LEU A 1 88 ? 3.507 -13.480 2.986 1.00 91.81 88 LEU A C 1
ATOM 685 O O . LEU A 1 88 ? 2.316 -13.217 3.122 1.00 91.81 88 LEU A O 1
ATOM 689 N N . ARG A 1 89 ? 3.990 -14.177 1.951 1.00 88.38 89 ARG A N 1
ATOM 690 C CA . ARG A 1 89 ? 3.177 -14.635 0.818 1.00 88.38 89 ARG A CA 1
ATOM 691 C C . ARG A 1 89 ? 2.046 -15.561 1.266 1.00 88.38 89 ARG A C 1
ATOM 693 O O . ARG A 1 89 ? 0.911 -15.372 0.847 1.00 88.38 89 ARG A O 1
ATOM 700 N N . ASP A 1 90 ? 2.331 -16.484 2.179 1.00 90.50 90 ASP A N 1
ATOM 701 C CA . ASP A 1 90 ? 1.332 -17.438 2.677 1.00 90.50 90 ASP A CA 1
ATOM 702 C C . ASP A 1 90 ? 0.312 -16.806 3.639 1.00 90.50 90 ASP A C 1
ATOM 704 O O . ASP A 1 90 ? -0.687 -17.432 3.998 1.00 90.50 90 ASP A O 1
ATOM 708 N N . ARG A 1 91 ? 0.575 -15.585 4.128 1.00 92.50 91 ARG A N 1
ATOM 709 C CA . ARG A 1 91 ? -0.159 -14.976 5.248 1.00 92.50 91 ARG A CA 1
ATOM 710 C C . ARG A 1 91 ? -0.490 -13.503 5.038 1.00 92.50 91 ARG A C 1
ATOM 712 O O . ARG A 1 91 ? -0.753 -12.813 6.022 1.00 92.50 91 ARG A O 1
ATOM 719 N N . GLU A 1 92 ? -0.509 -13.002 3.801 1.00 93.19 92 GLU A N 1
ATOM 720 C CA . GLU A 1 92 ? -0.569 -11.551 3.562 1.00 93.19 92 GLU A CA 1
ATOM 721 C C . GLU A 1 92 ? -1.792 -10.899 4.221 1.00 93.19 92 GLU A C 1
ATOM 723 O O . GLU A 1 92 ? -1.664 -9.912 4.946 1.00 93.19 92 GLU A O 1
ATOM 728 N N . GLU A 1 93 ? -2.970 -11.511 4.080 1.00 93.19 93 GLU A N 1
ATOM 729 C CA . GLU A 1 93 ? -4.209 -11.001 4.670 1.00 93.19 93 GLU A CA 1
ATOM 730 C C . GLU A 1 93 ? -4.212 -11.102 6.197 1.00 93.19 93 GLU A C 1
ATOM 732 O O . GLU A 1 93 ? -4.787 -10.260 6.888 1.00 93.19 93 GLU A O 1
ATOM 737 N N . GLN A 1 94 ? -3.591 -12.147 6.749 1.00 94.38 94 GLN A N 1
ATOM 738 C CA . GLN A 1 94 ? -3.453 -12.303 8.193 1.00 94.38 94 GLN A CA 1
ATOM 739 C C . GLN A 1 94 ? -2.527 -11.221 8.756 1.00 94.38 94 GLN A C 1
ATOM 741 O O . GLN A 1 94 ? -2.883 -10.570 9.736 1.00 94.38 94 GLN A O 1
ATOM 746 N N . CYS A 1 95 ? -1.382 -10.984 8.116 1.00 94.81 95 CYS A N 1
ATOM 747 C CA . CYS A 1 95 ? -0.450 -9.928 8.492 1.00 94.81 95 CYS A CA 1
ATOM 748 C C . CYS A 1 95 ? -1.104 -8.544 8.378 1.00 94.81 95 CYS A C 1
ATOM 750 O O . CYS A 1 95 ? -1.024 -7.753 9.317 1.00 94.81 95 CYS A O 1
ATOM 752 N N . ALA A 1 96 ? -1.815 -8.263 7.281 1.00 94.75 96 ALA A N 1
ATOM 753 C CA . ALA A 1 96 ? -2.548 -7.009 7.114 1.00 94.75 96 ALA A CA 1
ATOM 754 C C . ALA A 1 96 ? -3.592 -6.796 8.220 1.00 94.75 96 ALA A C 1
ATOM 756 O O . ALA A 1 96 ? -3.693 -5.696 8.766 1.00 94.75 96 ALA A O 1
ATOM 757 N N . ARG A 1 97 ? -4.348 -7.844 8.580 1.00 95.38 97 ARG A N 1
ATOM 758 C CA . ARG A 1 97 ? -5.305 -7.797 9.697 1.00 95.38 97 ARG A CA 1
ATOM 759 C C . ARG A 1 97 ? -4.615 -7.503 11.024 1.00 95.38 97 ARG A C 1
ATOM 761 O O . ARG A 1 97 ? -4.996 -6.546 11.683 1.00 95.38 97 ARG A O 1
ATOM 768 N N . GLN A 1 98 ? -3.544 -8.221 11.355 1.00 94.94 98 GLN A N 1
ATOM 769 C CA . GLN A 1 98 ? -2.794 -8.004 12.598 1.00 94.94 98 GLN A CA 1
ATOM 770 C C . GLN A 1 98 ? -2.287 -6.565 12.738 1.00 94.94 98 GLN A C 1
ATOM 772 O O . GLN A 1 98 ? -2.402 -5.970 13.809 1.00 94.94 98 GLN A O 1
ATOM 777 N N . VAL A 1 99 ? -1.766 -5.976 11.656 1.00 95.00 99 VAL A N 1
ATOM 778 C CA . VAL A 1 99 ? -1.318 -4.576 11.679 1.00 95.00 99 VAL A CA 1
ATOM 779 C C . VAL A 1 99 ? -2.500 -3.629 11.909 1.00 95.00 99 VAL A C 1
ATOM 781 O O . VAL A 1 99 ? -2.399 -2.708 12.718 1.00 95.00 99 VAL A O 1
ATOM 784 N N . ARG A 1 100 ? -3.642 -3.851 11.249 1.00 94.69 100 ARG A N 1
ATOM 785 C CA . ARG A 1 100 ? -4.848 -3.020 11.427 1.00 94.69 100 ARG A CA 1
ATOM 786 C C . ARG A 1 100 ? -5.448 -3.127 12.823 1.00 94.69 100 ARG A C 1
ATOM 788 O O . ARG A 1 100 ? -5.893 -2.112 13.364 1.00 94.69 100 ARG A O 1
ATOM 795 N N . ASP A 1 101 ? -5.438 -4.317 13.408 1.00 94.88 101 ASP A N 1
ATOM 796 C CA . ASP A 1 101 ? -5.926 -4.552 14.765 1.00 94.88 101 ASP A CA 1
ATOM 797 C C . ASP A 1 101 ? -5.044 -3.810 15.774 1.00 94.88 101 ASP A C 1
ATOM 799 O O . ASP A 1 101 ? -5.550 -3.045 16.597 1.00 94.88 101 ASP A O 1
ATOM 803 N N . ALA A 1 102 ? -3.719 -3.918 15.625 1.00 94.50 102 ALA A N 1
ATOM 804 C CA . ALA A 1 102 ? -2.760 -3.191 16.452 1.00 94.50 102 ALA A CA 1
ATOM 805 C C . ALA A 1 102 ? -2.924 -1.664 16.333 1.00 94.50 102 ALA A C 1
ATOM 807 O O . ALA A 1 102 ? -2.902 -0.956 17.342 1.00 94.50 102 ALA A O 1
ATOM 808 N N . ILE A 1 103 ? -3.142 -1.144 15.118 1.00 93.81 103 ILE A N 1
ATOM 809 C CA . ILE A 1 103 ? -3.451 0.277 14.894 1.00 93.81 103 ILE A CA 1
ATOM 810 C C . ILE A 1 103 ? -4.733 0.672 15.629 1.00 93.81 103 ILE A C 1
ATOM 812 O O . ILE A 1 103 ? -4.769 1.701 16.307 1.00 93.81 103 ILE A O 1
ATOM 816 N N . SER A 1 104 ? -5.793 -0.122 15.486 1.00 92.44 104 SER A N 1
ATOM 817 C CA . SER A 1 104 ? -7.101 0.164 16.082 1.00 92.44 104 SER A CA 1
ATOM 818 C C . SER A 1 104 ? -7.016 0.195 17.606 1.00 92.44 104 SER A C 1
ATOM 820 O O . SER A 1 104 ? -7.513 1.128 18.242 1.00 92.44 104 SER A O 1
ATOM 822 N N . GLU A 1 105 ? -6.303 -0.763 18.195 1.00 92.19 105 GLU A N 1
ATOM 823 C CA . GLU A 1 105 ? -6.058 -0.820 19.631 1.00 92.19 105 GLU A CA 1
ATOM 824 C C . GLU A 1 105 ? -5.215 0.368 20.122 1.00 92.19 105 GLU A C 1
ATOM 826 O O . GLU A 1 105 ? -5.559 1.012 21.120 1.00 92.19 105 GLU A O 1
ATOM 831 N N . ALA A 1 106 ? -4.128 0.698 19.417 1.00 89.31 106 ALA A N 1
ATOM 832 C CA . ALA A 1 106 ? -3.270 1.831 19.751 1.00 89.31 106 ALA A CA 1
ATOM 833 C C . ALA A 1 106 ? -4.041 3.159 19.699 1.00 89.31 106 ALA A C 1
ATOM 835 O O . ALA A 1 106 ? -3.937 3.972 20.620 1.00 89.31 106 ALA A O 1
ATOM 836 N N . ARG A 1 107 ? -4.887 3.356 18.679 1.00 88.62 107 ARG A N 1
ATOM 837 C CA . ARG A 1 107 ? -5.760 4.537 18.573 1.00 88.62 107 ARG A CA 1
ATOM 838 C C . ARG A 1 107 ? -6.775 4.595 19.709 1.00 88.62 107 ARG A C 1
ATOM 840 O O . ARG A 1 107 ? -6.943 5.652 20.313 1.00 88.62 107 ARG A O 1
ATOM 847 N N . ALA A 1 108 ? -7.412 3.473 20.046 1.00 87.75 108 ALA A N 1
ATOM 848 C CA . ALA A 1 108 ? -8.365 3.415 21.151 1.00 87.75 108 ALA A CA 1
ATOM 849 C C . ALA A 1 108 ? -7.702 3.770 22.495 1.00 87.75 108 ALA A C 1
ATOM 851 O O . ALA A 1 108 ? -8.283 4.504 23.297 1.00 87.75 108 ALA A O 1
ATOM 852 N N . ARG A 1 109 ? -6.466 3.304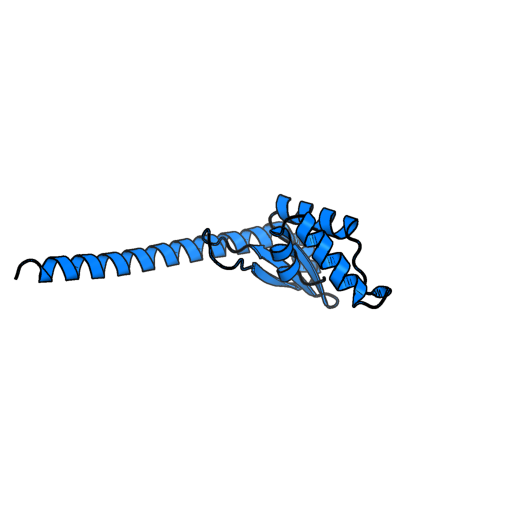 22.730 1.00 87.12 109 ARG A N 1
ATOM 853 C CA . ARG A 1 109 ? -5.665 3.687 23.905 1.00 87.12 109 ARG A CA 1
ATOM 854 C C . ARG A 1 109 ? -5.318 5.176 23.910 1.00 87.12 109 ARG A C 1
ATOM 856 O O . ARG A 1 109 ? -5.512 5.829 24.934 1.00 87.12 109 ARG A O 1
ATOM 863 N N . ALA A 1 110 ? -4.874 5.723 22.779 1.00 84.75 110 ALA A N 1
ATOM 864 C CA . ALA A 1 110 ? -4.542 7.142 22.658 1.00 84.75 110 ALA A CA 1
ATOM 865 C C . ALA A 1 110 ? -5.758 8.050 22.923 1.00 84.75 110 ALA A C 1
ATOM 867 O O . ALA A 1 110 ? -5.653 9.004 23.691 1.00 84.75 110 ALA A O 1
ATOM 868 N N . CYS A 1 111 ? -6.936 7.719 22.377 1.00 80.62 111 CYS A N 1
ATOM 869 C CA . CYS A 1 111 ? -8.174 8.458 22.650 1.00 80.62 111 CYS A CA 1
ATOM 870 C C . CYS A 1 111 ? -8.556 8.449 24.137 1.00 80.62 111 CYS A C 1
ATOM 872 O O . CYS A 1 111 ? -8.975 9.480 24.659 1.00 80.62 111 CYS A O 1
ATOM 874 N N . ARG A 1 112 ? -8.388 7.317 24.838 1.00 79.88 112 ARG A N 1
ATOM 875 C CA . ARG A 1 112 ? -8.663 7.241 26.284 1.00 79.88 112 ARG A CA 1
ATOM 876 C C . ARG A 1 112 ? -7.732 8.140 27.099 1.00 79.88 112 ARG A C 1
ATOM 878 O O . ARG A 1 112 ? -8.220 8.849 27.970 1.00 79.88 112 ARG A O 1
ATOM 885 N N . SER A 1 113 ? -6.438 8.153 26.775 1.00 76.31 113 SER A N 1
ATOM 886 C CA . SER A 1 113 ? -5.441 9.001 27.449 1.00 76.31 113 SER A CA 1
ATOM 887 C C . SER A 1 113 ? -5.711 10.502 27.257 1.00 76.31 113 SER A C 1
ATOM 889 O O . SER A 1 113 ? -5.654 11.288 28.204 1.00 76.31 113 SER A O 1
ATOM 891 N N . ILE A 1 114 ? -6.091 10.908 26.039 1.00 74.19 114 ILE A N 1
ATOM 892 C CA . ILE A 1 114 ? -6.451 12.304 25.744 1.00 74.19 114 ILE A CA 1
ATOM 893 C C . ILE A 1 114 ? -7.705 12.722 26.526 1.00 74.19 114 ILE A C 1
ATOM 895 O O . ILE A 1 114 ? -7.751 13.820 27.078 1.00 74.19 114 ILE A O 1
ATOM 899 N N . ASN A 1 115 ? -8.705 11.841 26.623 1.00 67.25 115 ASN A N 1
ATOM 900 C CA . ASN A 1 115 ? -9.936 12.133 27.357 1.00 67.25 115 ASN A CA 1
ATOM 901 C C . ASN A 1 115 ? -9.715 12.220 28.876 1.00 67.25 115 ASN A C 1
ATOM 903 O O . ASN A 1 115 ? -10.315 13.084 29.516 1.00 67.25 115 ASN A O 1
ATOM 907 N N . SER A 1 116 ? -8.837 11.393 29.458 1.00 62.00 116 SER A N 1
ATOM 908 C CA . SER A 1 116 ? -8.483 11.514 30.879 1.00 62.00 116 SER A CA 1
ATOM 909 C C . SER A 1 116 ? -7.756 12.830 31.172 1.00 62.00 116 SER A C 1
ATOM 911 O O . SER A 1 116 ? -8.142 13.534 32.103 1.00 62.00 116 SER A O 1
ATOM 913 N N . ALA A 1 117 ? -6.806 13.236 30.322 1.00 60.53 117 ALA A N 1
ATOM 914 C CA . ALA A 1 117 ? -6.099 14.511 30.475 1.00 60.53 117 ALA A CA 1
ATOM 915 C C . ALA A 1 117 ? -7.026 15.734 30.293 1.00 60.53 117 ALA A C 1
ATOM 917 O O . ALA A 1 117 ? -6.935 16.709 31.038 1.00 60.53 117 ALA A O 1
ATOM 918 N N . GLY A 1 118 ? -7.970 15.675 29.345 1.00 58.34 118 GLY A N 1
ATOM 919 C CA . GLY A 1 118 ? -8.976 16.726 29.150 1.00 58.34 118 GLY A CA 1
ATOM 920 C C . GLY A 1 118 ? -9.935 16.875 30.338 1.00 58.34 118 GLY A C 1
ATOM 921 O O . GLY A 1 118 ? -10.332 17.991 30.676 1.00 58.34 118 GLY A O 1
ATOM 922 N N . SER A 1 119 ? -10.270 15.769 31.012 1.00 56.66 119 SER A N 1
ATOM 923 C CA . SER A 1 119 ? -11.123 15.790 32.207 1.00 56.66 119 SER A CA 1
ATOM 924 C C . SER A 1 119 ? -10.429 16.399 33.432 1.00 56.66 119 SER A C 1
ATOM 926 O O . SER A 1 119 ? -11.056 17.168 34.157 1.00 56.66 119 SER A O 1
ATOM 928 N N . GLU A 1 120 ? -9.127 16.164 33.621 1.00 53.84 120 GLU A N 1
ATOM 929 C CA . GLU A 1 120 ? -8.354 16.766 34.719 1.00 53.84 120 GLU A CA 1
ATOM 930 C C . GLU A 1 120 ? -8.213 18.289 34.572 1.00 53.84 120 GLU A C 1
ATOM 932 O O . GLU A 1 120 ? -8.329 19.027 35.554 1.00 53.84 120 GLU A O 1
ATOM 937 N N . ILE A 1 121 ? -8.040 18.784 33.340 1.00 57.38 121 ILE A N 1
ATOM 938 C CA . ILE A 1 121 ? -7.986 20.227 33.053 1.00 57.38 121 ILE A CA 1
ATOM 939 C C . ILE A 1 121 ? -9.357 20.883 33.300 1.00 57.38 121 ILE A C 1
ATOM 941 O O . ILE A 1 121 ? -9.438 21.957 33.900 1.00 57.38 121 ILE A O 1
ATOM 945 N N . ALA A 1 122 ? -10.452 20.226 32.902 1.00 55.09 122 ALA A N 1
ATOM 946 C CA . ALA A 1 122 ? -11.807 20.737 33.114 1.00 55.09 122 ALA A CA 1
ATOM 947 C C . ALA A 1 122 ? -12.214 20.782 34.602 1.00 55.09 122 ALA A C 1
ATOM 949 O O . ALA A 1 122 ? -12.920 21.705 35.016 1.00 55.09 122 ALA A O 1
ATOM 950 N N . VAL A 1 123 ? -11.756 19.824 35.416 1.00 57.88 123 VAL A N 1
ATOM 951 C CA . VAL A 1 123 ? -12.002 19.804 36.869 1.00 57.88 123 VAL A CA 1
ATOM 952 C C . VAL A 1 123 ? -11.223 20.917 37.580 1.00 57.88 123 VAL A C 1
ATOM 954 O O . VAL A 1 123 ? -11.802 21.625 38.405 1.00 57.88 123 VAL A O 1
ATOM 957 N N . ARG A 1 124 ? -9.956 21.157 37.207 1.00 55.66 124 ARG A N 1
ATOM 958 C CA . ARG A 1 124 ? -9.142 22.252 37.774 1.00 55.66 124 ARG A CA 1
ATOM 959 C C . ARG A 1 124 ? -9.726 23.645 37.519 1.00 55.66 124 ARG A C 1
ATOM 961 O O . ARG A 1 124 ? -9.731 24.475 38.428 1.00 55.66 124 ARG A O 1
ATOM 968 N N . ASN A 1 125 ? -10.279 23.891 36.331 1.00 54.38 125 ASN A N 1
ATOM 969 C CA . ASN A 1 125 ? -10.878 25.192 36.013 1.00 54.38 125 ASN A CA 1
ATOM 970 C C . ASN A 1 125 ? -12.183 25.467 36.782 1.00 54.38 125 ASN A C 1
ATOM 972 O O . ASN A 1 125 ? -12.468 26.619 37.096 1.00 54.38 125 ASN A O 1
ATOM 976 N N . ARG A 1 126 ? -12.960 24.438 37.159 1.00 52.88 126 ARG A N 1
ATOM 977 C CA . ARG A 1 126 ? -14.160 24.632 38.000 1.00 52.88 126 ARG A CA 1
ATOM 978 C C . ARG A 1 126 ? -13.827 24.929 39.461 1.00 52.88 126 ARG A C 1
ATOM 980 O O . ARG A 1 126 ? -14.569 25.671 40.092 1.00 52.88 126 ARG A O 1
ATOM 987 N N . SER A 1 127 ? -12.715 24.410 39.985 1.00 58.22 127 SER A N 1
ATOM 988 C CA . SER A 1 127 ? -12.258 24.736 41.344 1.00 58.22 127 SER A CA 1
ATOM 989 C C . SER A 1 127 ? -11.674 26.146 41.485 1.00 58.22 127 SER A C 1
ATOM 991 O O . SER A 1 127 ? -11.673 26.677 42.588 1.00 58.22 127 SER A O 1
ATOM 993 N N . GLN A 1 128 ? -11.203 26.765 40.394 1.00 54.94 128 GLN A N 1
ATOM 994 C CA . GLN A 1 128 ? -10.690 28.144 40.409 1.00 54.94 128 GLN A CA 1
ATOM 995 C C . GLN A 1 128 ? -11.770 29.209 40.169 1.00 54.94 128 GLN A C 1
ATOM 997 O O . GLN A 1 128 ? -11.565 30.355 40.537 1.00 54.94 128 GLN A O 1
ATOM 1002 N N . ALA A 1 129 ? -12.917 28.847 39.586 1.00 54.50 129 ALA A N 1
ATOM 1003 C CA . ALA A 1 129 ? -14.037 29.769 39.364 1.00 54.50 129 ALA A CA 1
ATOM 1004 C C . ALA A 1 129 ? -15.010 29.874 40.561 1.00 54.50 129 ALA A C 1
ATOM 1006 O O . ALA A 1 129 ? -15.985 30.617 40.489 1.00 54.50 129 ALA A O 1
ATOM 1007 N N . ALA A 1 130 ? -14.779 29.105 41.631 1.00 53.16 130 ALA A N 1
ATOM 1008 C CA . ALA A 1 130 ? -15.609 29.072 42.840 1.00 53.16 130 ALA A CA 1
ATOM 1009 C C . ALA A 1 130 ? -14.916 29.685 44.078 1.00 53.16 130 ALA A C 1
ATOM 1011 O O . ALA A 1 130 ? -15.393 29.485 45.195 1.00 53.16 130 ALA A O 1
ATOM 1012 N N . ALA A 1 131 ? -13.804 30.399 43.879 1.00 46.56 131 ALA A N 1
ATOM 1013 C CA . ALA A 1 131 ? -13.077 31.173 44.888 1.00 46.56 131 ALA A CA 1
ATOM 1014 C C . ALA A 1 131 ? -13.085 32.655 44.495 1.00 46.56 131 ALA A C 1
ATOM 1016 O O . ALA A 1 131 ? -13.160 33.495 45.417 1.00 46.56 131 ALA A O 1
#

Sequence (131 aa):
LHSPFGTVILSTVPREQVRKLVHRLNAESAPEARVHFEDLIIELDKIRSRGYALSELAPGLSGLAVLLPQRYDAEQLSIGLICPTDRLRDREEQCARQVRDAISEARARACRSINSAGSEIAVRNRSQAAA

Secondary structure (DSSP, 8-state):
---HHHHHHHTTS-HHHHHHHHHHHHHHS-GGGPPPHHHHHHHHHHHHHHT-EEEEEETTEEEEEEEPP--TTSPPPEEEEEEEHHHHHTTHHHHHHHHHHHHHHHHHHHHHHHHHHHHHHHHHHHHHTT-

Foldseek 3Di:
DFDQFVLQLCLVPDLVVLVVVLVVVQVVDDPVPRDDSVVSVVQSVVCVVLQWGKGAPDVQKIKIKGWQDDPPPDDIGIDIDIDGPVVCVVQVSVRVVVVVVVSVVVVVVVVVVVVVVVVVVVVVVVVVVVD